Protein AF-A0A1Q6UZK9-F1 (afdb_monomer_lite)

Structure (mmCIF, N/CA/C/O backbone):
data_AF-A0A1Q6UZK9-F1
#
_entry.id   AF-A0A1Q6UZK9-F1
#
loop_
_atom_site.group_PDB
_atom_site.id
_atom_site.type_symbol
_atom_site.label_atom_id
_atom_site.label_alt_id
_atom_site.label_comp_id
_atom_site.label_asym_id
_atom_site.label_entity_id
_atom_site.label_seq_id
_atom_site.pdbx_PDB_ins_code
_atom_site.Cartn_x
_atom_site.Cartn_y
_atom_site.Cartn_z
_atom_site.occupancy
_atom_site.B_iso_or_equiv
_atom_site.auth_seq_id
_atom_site.auth_comp_id
_atom_site.auth_asym_id
_atom_site.auth_atom_id
_atom_site.pdbx_PDB_model_num
ATOM 1 N N . MET A 1 1 ? 47.451 8.643 -52.522 1.00 61.97 1 MET A N 1
ATOM 2 C CA . MET A 1 1 ? 46.790 9.463 -51.482 1.00 61.97 1 MET A CA 1
ATOM 3 C C . MET A 1 1 ? 47.866 10.108 -50.639 1.00 61.97 1 MET A C 1
ATOM 5 O O . MET A 1 1 ? 48.792 9.406 -50.249 1.00 61.97 1 MET A O 1
ATOM 9 N N . ASP A 1 2 ? 47.768 11.412 -50.395 1.00 83.62 2 ASP A N 1
ATOM 10 C CA . ASP A 1 2 ? 48.670 12.102 -49.472 1.00 83.62 2 ASP A CA 1
ATOM 11 C C . ASP A 1 2 ? 48.441 11.590 -48.037 1.00 83.62 2 ASP A C 1
ATOM 13 O O . ASP A 1 2 ? 47.314 11.255 -47.655 1.00 83.62 2 ASP A O 1
ATOM 17 N N . LYS A 1 3 ? 49.512 11.517 -47.240 1.00 83.69 3 LYS A N 1
ATOM 18 C CA . LYS A 1 3 ? 49.466 11.118 -45.828 1.00 83.69 3 LYS A CA 1
ATOM 19 C C . LYS A 1 3 ? 48.469 11.982 -45.056 1.00 83.69 3 LYS A C 1
ATOM 21 O O . LYS A 1 3 ? 47.725 11.453 -44.235 1.00 83.69 3 LYS A O 1
ATOM 26 N N . GLN A 1 4 ? 48.388 13.278 -45.369 1.00 87.75 4 GLN A N 1
ATOM 27 C CA . GLN A 1 4 ? 47.416 14.191 -44.759 1.00 87.75 4 GLN A CA 1
ATOM 28 C C . GLN A 1 4 ? 45.964 13.758 -45.012 1.00 87.75 4 GLN A C 1
ATOM 30 O O . GLN A 1 4 ? 45.156 13.725 -44.083 1.00 87.75 4 GLN A O 1
ATOM 35 N N . SER A 1 5 ? 45.641 13.346 -46.240 1.00 86.81 5 SER A N 1
ATOM 36 C CA . SER A 1 5 ? 44.304 12.851 -46.587 1.00 86.81 5 SER A CA 1
ATOM 37 C C . SER A 1 5 ? 43.958 11.554 -45.846 1.00 86.81 5 SER A C 1
ATOM 39 O O . SER A 1 5 ? 42.818 11.379 -45.424 1.00 86.81 5 SER A O 1
ATOM 41 N N . ILE A 1 6 ? 44.935 10.661 -45.636 1.00 89.12 6 ILE A N 1
ATOM 42 C CA . ILE A 1 6 ? 44.745 9.415 -44.869 1.00 89.12 6 ILE A CA 1
ATOM 43 C C . ILE A 1 6 ? 44.445 9.723 -43.393 1.00 89.12 6 ILE A C 1
ATOM 45 O O . ILE A 1 6 ? 43.508 9.152 -42.831 1.00 89.12 6 ILE A O 1
ATOM 49 N N . TYR A 1 7 ? 45.178 10.658 -42.775 1.00 91.88 7 TYR A N 1
ATOM 50 C CA . TYR A 1 7 ? 44.936 11.048 -41.382 1.00 91.88 7 TYR A CA 1
ATOM 51 C C . TYR A 1 7 ? 43.548 11.663 -41.183 1.00 91.88 7 TYR A C 1
ATOM 53 O O . TYR A 1 7 ? 42.839 11.257 -40.262 1.00 91.88 7 TYR A O 1
ATOM 61 N N . LEU A 1 8 ? 43.120 12.567 -42.068 1.00 90.50 8 LEU A N 1
ATOM 62 C CA . LEU A 1 8 ? 41.794 13.193 -41.987 1.00 90.50 8 LEU A CA 1
ATOM 63 C C . LEU A 1 8 ? 40.655 12.168 -42.094 1.00 90.50 8 LEU A C 1
ATOM 65 O O . LEU A 1 8 ? 39.709 12.220 -41.309 1.00 90.50 8 LEU A O 1
ATOM 69 N N . ILE A 1 9 ? 40.768 11.197 -43.006 1.00 91.06 9 ILE A N 1
ATOM 70 C CA . ILE A 1 9 ? 39.773 10.122 -43.143 1.00 91.06 9 ILE A CA 1
ATOM 71 C C . ILE A 1 9 ? 39.755 9.247 -41.884 1.00 91.06 9 ILE A C 1
ATOM 73 O O . ILE A 1 9 ? 38.684 8.959 -41.351 1.00 91.06 9 ILE A O 1
ATOM 77 N N . SER A 1 10 ? 40.928 8.869 -41.363 1.00 91.12 10 SER A N 1
ATOM 78 C CA . SER A 1 10 ? 41.021 8.048 -40.149 1.00 91.12 10 SER A CA 1
ATOM 79 C C . SER A 1 10 ? 40.425 8.744 -38.917 1.00 91.12 10 SER A C 1
ATOM 81 O O . SER A 1 10 ? 39.667 8.127 -38.169 1.00 91.12 10 SER A O 1
ATOM 83 N N . ALA A 1 11 ? 40.673 10.048 -38.751 1.00 93.38 11 ALA A N 1
ATOM 84 C CA . ALA A 1 11 ? 40.087 10.857 -37.688 1.00 93.38 11 ALA A CA 1
ATOM 85 C C . ALA A 1 11 ? 38.556 10.937 -37.810 1.00 93.38 11 ALA A C 1
ATOM 87 O O . ALA A 1 11 ? 37.853 10.814 -36.806 1.00 93.38 11 ALA A O 1
ATOM 88 N N . GLY A 1 12 ? 38.030 11.066 -39.034 1.00 94.62 12 GLY A N 1
ATOM 89 C CA . GLY A 1 12 ? 36.590 11.042 -39.295 1.00 94.62 12 GLY A CA 1
ATOM 90 C C . GLY A 1 12 ? 35.931 9.721 -38.885 1.00 94.62 12 GLY A C 1
ATOM 91 O O . GLY A 1 12 ? 34.894 9.730 -38.223 1.00 94.62 12 GLY A O 1
ATOM 92 N N . VAL A 1 13 ? 36.554 8.581 -39.202 1.00 95.50 13 VAL A N 1
ATOM 93 C CA . VAL A 1 13 ? 36.045 7.253 -38.807 1.00 95.50 13 VAL A CA 1
ATOM 94 C C . VAL A 1 13 ? 36.024 7.097 -37.284 1.00 95.50 13 VAL A C 1
ATOM 96 O O . VAL A 1 13 ? 35.015 6.667 -36.723 1.00 95.50 13 VAL A O 1
ATOM 99 N N . VAL A 1 14 ? 37.099 7.498 -36.597 1.00 96.06 14 VAL A N 1
ATOM 100 C CA . VAL A 1 14 ? 37.168 7.459 -35.125 1.00 96.06 14 VAL A CA 1
ATOM 101 C C . VAL A 1 14 ? 36.096 8.352 -34.496 1.00 96.06 14 VAL A C 1
ATOM 103 O O . VAL A 1 14 ? 35.443 7.945 -33.534 1.00 96.06 14 VAL A O 1
ATOM 106 N N . PHE A 1 15 ? 35.856 9.536 -35.060 1.00 95.94 15 PHE A N 1
ATOM 107 C CA . PHE A 1 15 ? 34.813 10.441 -34.582 1.00 95.94 15 PHE A CA 1
ATOM 108 C C . PHE A 1 15 ? 33.408 9.837 -34.725 1.00 95.94 15 PHE A C 1
ATOM 110 O O . PHE A 1 15 ? 32.613 9.902 -33.788 1.00 95.94 15 PHE A O 1
ATOM 117 N N . ILE A 1 16 ? 33.105 9.181 -35.850 1.00 95.56 16 ILE A N 1
ATOM 118 C CA . ILE A 1 16 ? 31.815 8.501 -36.052 1.00 95.56 16 ILE A CA 1
ATOM 119 C C . ILE A 1 16 ? 31.619 7.382 -35.019 1.00 95.56 16 ILE A C 1
ATOM 121 O O . ILE A 1 16 ? 30.554 7.291 -34.405 1.00 95.56 16 ILE A O 1
ATOM 125 N N . LEU A 1 17 ? 32.649 6.565 -34.772 1.00 95.44 17 LEU A N 1
ATOM 126 C CA . LEU A 1 17 ? 32.598 5.517 -33.747 1.00 95.44 17 LEU A CA 1
ATOM 127 C C . LEU A 1 17 ? 32.365 6.099 -32.347 1.00 95.44 17 LEU A C 1
ATOM 129 O O . LEU A 1 17 ? 31.568 5.560 -31.577 1.00 95.44 17 LEU A O 1
ATOM 133 N N . PHE A 1 18 ? 33.001 7.229 -32.037 1.00 95.94 18 PHE A N 1
ATOM 134 C CA . PHE A 1 18 ? 32.800 7.937 -30.777 1.00 95.94 18 PHE A CA 1
ATOM 135 C C . PHE A 1 18 ? 31.358 8.448 -30.616 1.00 95.94 18 PHE A C 1
ATOM 137 O O . PHE A 1 18 ? 30.755 8.273 -29.557 1.00 95.94 18 PHE A O 1
ATOM 144 N N . VAL A 1 19 ? 30.760 9.012 -31.670 1.00 95.75 19 VAL A N 1
ATOM 145 C CA . VAL A 1 19 ? 29.356 9.459 -31.650 1.00 95.75 19 VAL A CA 1
ATOM 146 C C . VAL A 1 19 ? 28.401 8.282 -31.427 1.00 95.75 19 VAL A C 1
ATOM 148 O O . VAL A 1 19 ? 27.496 8.375 -30.594 1.00 95.75 19 VAL A O 1
ATOM 151 N N . ILE A 1 20 ? 28.614 7.150 -32.108 1.00 95.12 20 ILE A N 1
ATOM 152 C CA . ILE A 1 20 ? 27.812 5.931 -31.908 1.00 95.12 20 ILE A CA 1
ATOM 153 C C . ILE A 1 20 ? 27.926 5.446 -30.457 1.00 95.12 20 ILE A C 1
ATOM 155 O O . ILE A 1 20 ? 26.912 5.150 -29.818 1.00 95.12 20 ILE A O 1
ATOM 159 N N . PHE A 1 21 ? 29.144 5.421 -29.911 1.00 95.44 21 PHE A N 1
ATOM 160 C CA . PHE A 1 21 ? 29.393 5.057 -28.519 1.00 95.44 21 PHE A CA 1
ATOM 161 C C . PHE A 1 21 ? 28.631 5.963 -27.536 1.00 95.44 21 PHE A C 1
ATOM 163 O O . PHE A 1 21 ? 27.953 5.460 -26.635 1.00 95.44 21 PHE A O 1
ATOM 170 N N . LEU A 1 22 ? 28.646 7.286 -27.742 1.00 94.50 22 LEU A N 1
ATOM 171 C CA . LEU A 1 22 ? 27.877 8.231 -26.922 1.00 94.50 22 LEU A CA 1
ATOM 172 C C . LEU A 1 22 ? 26.365 7.962 -26.978 1.00 94.50 22 LEU A C 1
ATOM 174 O O . LEU A 1 22 ? 25.696 7.980 -25.942 1.00 94.50 22 LEU A O 1
ATOM 178 N N . ILE A 1 23 ? 25.816 7.665 -28.159 1.00 93.25 23 ILE A N 1
ATOM 179 C CA . ILE A 1 23 ? 24.388 7.349 -28.321 1.00 93.25 23 ILE A CA 1
ATOM 180 C C . ILE A 1 23 ? 24.007 6.094 -27.518 1.00 93.25 23 ILE A C 1
ATOM 182 O O . ILE A 1 23 ? 22.959 6.080 -26.861 1.00 93.25 23 ILE A O 1
ATOM 186 N N . ILE A 1 24 ? 24.852 5.058 -27.528 1.00 92.56 24 ILE A N 1
ATOM 187 C CA . ILE A 1 24 ? 24.633 3.820 -26.763 1.00 92.56 24 ILE A CA 1
ATOM 188 C C . ILE A 1 24 ? 24.619 4.111 -25.257 1.00 92.56 24 ILE A C 1
ATOM 190 O O . ILE A 1 24 ? 23.698 3.680 -24.556 1.00 92.56 24 ILE A O 1
ATOM 194 N N . LEU A 1 25 ? 25.580 4.898 -24.758 1.00 92.00 25 LEU A N 1
ATOM 195 C CA . LEU A 1 25 ? 25.629 5.288 -23.344 1.00 92.00 25 LEU A CA 1
ATOM 196 C C . LEU A 1 25 ? 24.371 6.053 -22.908 1.00 92.00 25 LEU A C 1
ATOM 198 O O . LEU A 1 25 ? 23.793 5.755 -21.859 1.00 92.00 25 LEU A O 1
ATOM 202 N N . LEU A 1 26 ? 23.904 7.002 -23.725 1.00 89.62 26 LEU A N 1
ATOM 203 C CA . LEU A 1 26 ? 22.694 7.777 -23.440 1.00 89.62 26 LEU A CA 1
ATOM 204 C C . LEU A 1 26 ? 21.430 6.909 -23.419 1.00 89.62 26 LEU A C 1
ATOM 206 O O . LEU A 1 26 ? 20.546 7.124 -22.585 1.00 89.62 26 LEU A O 1
ATOM 210 N N . LYS A 1 27 ? 21.316 5.923 -24.317 1.00 88.81 27 LYS A N 1
ATOM 211 C CA . LYS A 1 27 ? 20.208 4.953 -24.300 1.00 88.81 27 LYS A CA 1
ATOM 212 C C . LYS A 1 27 ? 20.237 4.104 -23.030 1.00 88.81 27 LYS A C 1
ATOM 214 O O . LYS A 1 27 ? 19.234 4.056 -22.321 1.00 88.81 27 LYS A O 1
ATOM 219 N N . LYS A 1 28 ? 21.397 3.538 -22.682 1.00 90.69 28 LYS A N 1
ATOM 220 C CA . LYS A 1 28 ? 21.565 2.712 -21.476 1.00 90.69 28 LYS A CA 1
ATOM 221 C C . LYS A 1 28 ? 21.206 3.476 -20.200 1.00 90.69 28 LYS A C 1
ATOM 223 O O . LYS A 1 28 ? 20.483 2.959 -19.353 1.00 90.69 28 LYS A O 1
ATOM 228 N N . LYS A 1 29 ? 21.643 4.735 -20.080 1.00 91.19 29 LYS A N 1
ATOM 229 C CA . LYS A 1 29 ? 21.313 5.586 -18.925 1.00 91.19 29 LYS A CA 1
ATOM 230 C C . LYS A 1 29 ? 19.804 5.822 -18.783 1.00 91.19 29 LYS A C 1
ATOM 232 O O . LYS A 1 29 ? 19.300 5.815 -17.664 1.00 91.19 29 LYS A O 1
ATOM 237 N N . ARG A 1 30 ? 19.083 6.014 -19.897 1.00 89.56 30 ARG A N 1
ATOM 238 C CA . ARG A 1 30 ? 17.620 6.192 -19.884 1.00 89.56 30 ARG A CA 1
ATOM 239 C C . ARG A 1 30 ? 16.897 4.947 -19.377 1.00 89.56 30 ARG A C 1
ATOM 241 O O . ARG A 1 30 ? 16.035 5.089 -18.519 1.00 89.56 30 ARG A O 1
ATOM 248 N N . VAL A 1 31 ? 17.284 3.766 -19.857 1.00 91.44 31 VAL A N 1
ATOM 249 C CA . VAL A 1 31 ? 16.712 2.480 -19.420 1.00 91.44 31 VAL A CA 1
ATOM 250 C C . VAL A 1 31 ? 16.911 2.276 -17.918 1.00 91.44 31 VAL A C 1
ATOM 252 O O . VAL A 1 31 ? 15.939 2.073 -17.197 1.00 91.44 31 VAL A O 1
ATOM 255 N N . ILE A 1 32 ? 18.142 2.456 -17.426 1.00 92.62 32 ILE A N 1
ATOM 256 C CA . ILE A 1 32 ? 18.462 2.319 -15.994 1.00 92.62 32 ILE A CA 1
ATOM 257 C C . ILE A 1 32 ? 17.602 3.256 -15.136 1.00 92.62 32 ILE A C 1
ATOM 259 O O . ILE A 1 32 ? 17.171 2.888 -14.048 1.00 92.62 32 ILE A O 1
ATOM 263 N N . ASN A 1 33 ? 17.358 4.484 -15.599 1.00 92.38 33 ASN A N 1
ATOM 264 C CA . ASN A 1 33 ? 16.549 5.434 -14.844 1.00 92.38 33 ASN A CA 1
ATOM 265 C C . ASN A 1 33 ? 15.079 5.004 -14.741 1.00 92.38 33 ASN A C 1
ATOM 267 O O . ASN A 1 33 ? 14.473 5.196 -13.694 1.00 92.38 33 ASN A O 1
ATOM 271 N N . LEU A 1 34 ? 14.516 4.426 -15.804 1.00 92.06 34 LEU A N 1
ATOM 272 C CA . LEU A 1 34 ? 13.136 3.931 -15.797 1.00 92.06 34 LEU A CA 1
ATOM 273 C C . LEU A 1 34 ? 12.997 2.708 -14.900 1.00 92.06 34 LEU A C 1
ATOM 275 O O . LEU A 1 34 ? 12.103 2.677 -14.068 1.00 92.06 34 LEU A O 1
ATOM 279 N N . GLN A 1 35 ? 13.936 1.766 -14.982 1.00 92.62 35 GLN A N 1
ATOM 280 C CA . GLN A 1 35 ? 13.956 0.598 -14.098 1.00 92.62 35 GLN A CA 1
ATOM 281 C C . GLN A 1 35 ? 13.993 1.006 -12.620 1.00 92.62 35 GLN A C 1
ATOM 283 O O . GLN A 1 35 ? 13.272 0.446 -11.802 1.00 92.62 35 GLN A O 1
ATOM 288 N N . LYS A 1 36 ? 14.770 2.040 -12.272 1.00 94.81 36 LYS A N 1
ATOM 289 C CA . LYS A 1 36 ? 14.776 2.588 -10.906 1.00 94.81 36 LYS A CA 1
ATOM 290 C C . LYS A 1 36 ? 13.427 3.174 -10.488 1.00 94.81 36 LYS A C 1
ATOM 292 O O . LYS A 1 36 ? 13.045 3.021 -9.333 1.00 94.81 36 LYS A O 1
ATOM 297 N N . GLN A 1 37 ? 12.722 3.851 -11.395 1.00 94.06 37 GLN A N 1
ATOM 298 C CA . GLN A 1 37 ? 11.380 4.373 -11.115 1.00 94.06 37 GLN A CA 1
ATOM 299 C C . GLN A 1 37 ? 10.39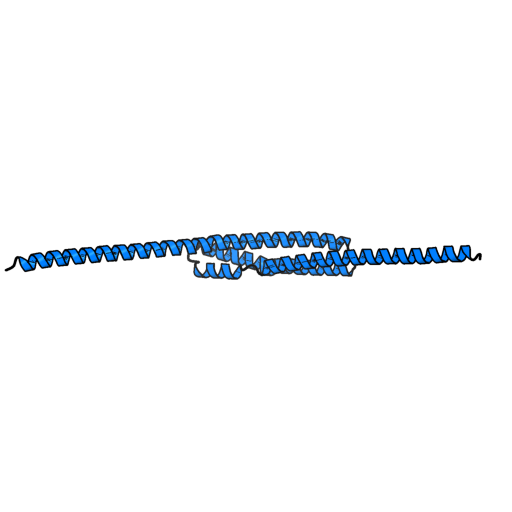3 3.230 -10.867 1.00 94.06 37 GLN A C 1
ATOM 301 O O . GLN A 1 37 ? 9.690 3.248 -9.864 1.00 94.06 37 GLN A O 1
ATOM 306 N N . VAL A 1 38 ? 10.408 2.200 -11.716 1.00 94.44 38 VAL A N 1
ATOM 307 C CA . VAL A 1 38 ? 9.567 1.001 -11.568 1.00 94.44 38 VAL A CA 1
ATOM 308 C C . VAL A 1 38 ? 9.822 0.300 -10.231 1.00 94.44 38 VAL A C 1
ATOM 310 O O . VAL A 1 38 ? 8.878 0.023 -9.496 1.00 94.44 38 VAL A O 1
ATOM 313 N N . GLN A 1 39 ? 11.090 0.106 -9.856 1.00 94.38 39 GLN A N 1
ATOM 314 C CA . GLN A 1 39 ? 11.466 -0.495 -8.570 1.00 94.38 39 GLN A CA 1
ATOM 315 C C . GLN A 1 39 ? 10.969 0.315 -7.367 1.00 94.38 39 GLN A C 1
ATOM 317 O O . GLN A 1 39 ? 10.521 -0.252 -6.370 1.00 94.38 39 GLN A O 1
ATOM 322 N N . GLU A 1 40 ? 11.034 1.645 -7.440 1.00 95.00 40 GLU A N 1
ATOM 323 C CA . GLU A 1 40 ? 10.508 2.500 -6.375 1.00 95.00 40 GLU A CA 1
ATOM 324 C C . GLU A 1 40 ? 8.981 2.387 -6.268 1.00 95.00 40 GLU A C 1
ATOM 326 O O . GLU A 1 40 ? 8.448 2.313 -5.161 1.00 95.00 40 GLU A O 1
ATOM 331 N N . LEU A 1 41 ? 8.271 2.301 -7.394 1.00 94.75 41 LEU A N 1
ATOM 332 C CA . LEU A 1 41 ? 6.821 2.097 -7.415 1.00 94.75 41 LEU A CA 1
ATOM 333 C C . LEU A 1 41 ? 6.423 0.733 -6.852 1.00 94.75 41 LEU A C 1
ATOM 335 O O . LEU A 1 41 ? 5.508 0.640 -6.032 1.00 94.75 41 LEU A O 1
ATOM 339 N N . GLU A 1 42 ? 7.155 -0.318 -7.203 1.00 92.94 42 GLU A N 1
ATOM 340 C CA . GLU A 1 42 ? 6.956 -1.645 -6.630 1.00 92.94 42 GLU A CA 1
ATOM 341 C C . GLU A 1 42 ? 7.183 -1.642 -5.110 1.00 92.94 42 GLU A C 1
ATOM 343 O O . GLU A 1 42 ? 6.361 -2.159 -4.345 1.00 92.94 42 GLU A O 1
ATOM 348 N N . ARG A 1 43 ? 8.245 -0.975 -4.642 1.00 93.56 43 ARG A N 1
ATOM 349 C CA . ARG A 1 43 ? 8.513 -0.792 -3.209 1.00 93.56 43 ARG A CA 1
ATOM 350 C C . ARG A 1 43 ? 7.363 -0.065 -2.515 1.00 93.56 43 ARG A C 1
ATOM 352 O O . ARG A 1 43 ? 6.918 -0.497 -1.450 1.00 93.56 43 ARG A O 1
ATOM 359 N N . GLN A 1 44 ? 6.858 1.017 -3.105 1.00 92.94 44 GLN A N 1
ATOM 360 C CA . GLN A 1 44 ? 5.718 1.759 -2.566 1.00 92.94 44 GLN A CA 1
ATOM 361 C C . GLN A 1 44 ? 4.457 0.902 -2.488 1.00 92.94 44 GLN A C 1
ATOM 363 O O . GLN A 1 44 ? 3.754 0.965 -1.478 1.00 92.94 44 GLN A O 1
ATOM 368 N N . ARG A 1 45 ? 4.189 0.072 -3.502 1.00 89.94 45 ARG A N 1
ATOM 369 C CA . ARG A 1 45 ? 3.094 -0.901 -3.463 1.00 89.94 45 ARG A CA 1
ATOM 370 C C . ARG A 1 45 ? 3.265 -1.873 -2.299 1.00 89.94 45 ARG A C 1
ATOM 372 O O . ARG A 1 45 ? 2.313 -2.088 -1.553 1.00 89.94 45 ARG A O 1
ATOM 379 N N . ASN A 1 46 ? 4.457 -2.435 -2.117 1.00 90.31 46 ASN A N 1
ATOM 380 C CA . ASN A 1 46 ? 4.723 -3.416 -1.059 1.00 90.31 46 ASN A CA 1
ATOM 381 C C . ASN A 1 46 ? 4.520 -2.829 0.345 1.00 90.31 46 ASN A C 1
ATOM 383 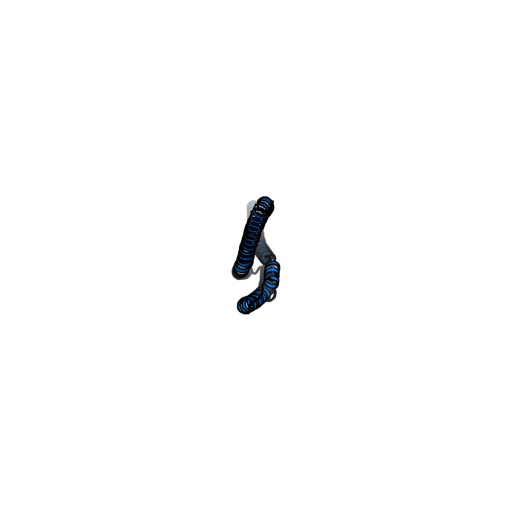O O . ASN A 1 46 ? 3.992 -3.506 1.227 1.00 90.31 46 ASN A O 1
ATOM 387 N N . LEU A 1 47 ? 4.848 -1.550 0.540 1.00 91.44 47 LEU A N 1
ATOM 388 C CA . LEU A 1 47 ? 4.536 -0.848 1.786 1.00 91.44 47 LEU A CA 1
ATOM 389 C C . LEU A 1 47 ? 3.026 -0.757 2.035 1.00 91.44 47 LEU A C 1
ATOM 391 O O . LEU A 1 47 ? 2.587 -1.017 3.150 1.00 91.44 47 LEU A O 1
ATOM 395 N N . ILE A 1 48 ? 2.224 -0.459 1.010 1.00 90.62 48 ILE A N 1
ATOM 396 C CA . ILE A 1 48 ? 0.759 -0.387 1.142 1.00 90.62 48 ILE A CA 1
ATOM 397 C C . ILE A 1 48 ? 0.169 -1.762 1.496 1.00 90.62 48 ILE A C 1
ATOM 399 O O . ILE A 1 48 ? -0.728 -1.854 2.330 1.00 90.62 48 ILE A O 1
ATOM 403 N N . VAL A 1 49 ? 0.702 -2.848 0.920 1.00 84.69 49 VAL A N 1
ATOM 404 C CA . VAL A 1 49 ? 0.297 -4.231 1.257 1.00 84.69 49 VAL A CA 1
ATOM 405 C C . VAL A 1 49 ? 0.550 -4.543 2.734 1.00 84.69 49 VAL A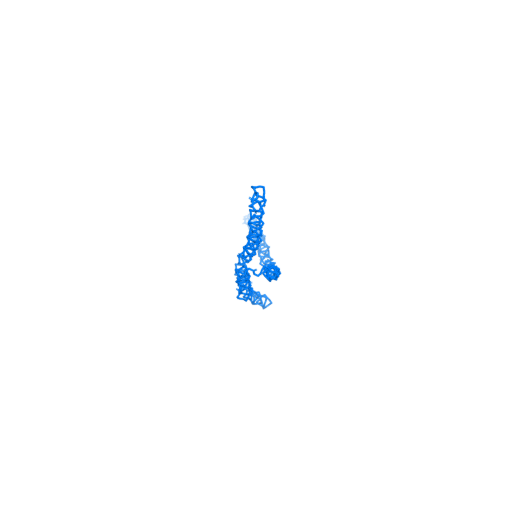 C 1
ATOM 407 O O . VAL A 1 49 ? -0.228 -5.266 3.356 1.00 84.69 49 VAL A O 1
ATOM 410 N N . SER A 1 50 ? 1.636 -4.009 3.298 1.00 86.94 50 SER A N 1
ATOM 411 C CA . SER A 1 50 ? 2.027 -4.260 4.688 1.00 86.94 50 SER A CA 1
ATOM 412 C C . SER A 1 50 ? 1.179 -3.515 5.727 1.00 86.94 50 SER A C 1
ATOM 414 O O . SER A 1 50 ? 1.314 -3.775 6.923 1.00 86.94 50 SER A O 1
ATOM 416 N N . THR A 1 51 ? 0.293 -2.609 5.299 1.00 90.88 51 THR A N 1
ATOM 417 C CA . THR A 1 51 ? -0.579 -1.851 6.200 1.00 90.88 51 THR A CA 1
ATOM 418 C C . THR A 1 51 ? -1.485 -2.796 7.012 1.00 90.88 51 THR A C 1
ATOM 420 O O . THR A 1 51 ? -2.164 -3.651 6.435 1.00 90.88 51 THR A O 1
ATOM 423 N N . PRO A 1 52 ? -1.559 -2.657 8.353 1.00 92.12 52 PRO A N 1
ATOM 424 C CA . PRO A 1 52 ? -2.137 -3.666 9.247 1.00 92.12 52 PRO A CA 1
ATOM 425 C C . PRO A 1 52 ? -3.679 -3.651 9.317 1.00 92.12 52 PRO A C 1
ATOM 427 O O . PRO A 1 52 ? -4.256 -3.800 10.393 1.00 92.12 52 PRO A O 1
ATOM 430 N N . ILE A 1 53 ? -4.374 -3.512 8.183 1.00 94.19 53 ILE A N 1
ATOM 431 C CA . ILE A 1 53 ? -5.848 -3.479 8.131 1.00 94.19 53 ILE A CA 1
ATOM 432 C C . ILE A 1 53 ? -6.454 -4.766 8.701 1.00 94.19 53 ILE A C 1
ATOM 434 O O . ILE A 1 53 ? -7.397 -4.701 9.482 1.00 94.19 53 ILE A O 1
ATOM 438 N N . ALA A 1 54 ? -5.893 -5.934 8.372 1.00 92.50 54 ALA A N 1
ATOM 439 C CA . ALA A 1 54 ? -6.388 -7.216 8.880 1.00 92.50 54 ALA A CA 1
ATOM 440 C C . ALA A 1 54 ? -6.340 -7.299 10.417 1.00 92.50 54 ALA A C 1
ATOM 442 O O . ALA A 1 54 ? -7.271 -7.803 11.041 1.00 92.50 54 ALA A O 1
ATOM 443 N N . ALA A 1 55 ? -5.279 -6.765 11.029 1.00 93.44 55 ALA A N 1
ATOM 444 C CA . ALA A 1 55 ? -5.141 -6.743 12.480 1.00 93.44 55 ALA A CA 1
ATOM 445 C C . ALA A 1 55 ? -6.148 -5.785 13.134 1.00 93.44 55 ALA A C 1
ATOM 447 O O . ALA A 1 55 ? -6.703 -6.103 14.182 1.00 93.44 55 ALA A O 1
ATOM 448 N N . GLU A 1 56 ? -6.418 -4.628 12.521 1.00 94.00 56 GLU A N 1
ATOM 449 C CA . GLU A 1 56 ? -7.440 -3.700 13.018 1.00 94.00 56 GLU A CA 1
ATOM 450 C C . GLU 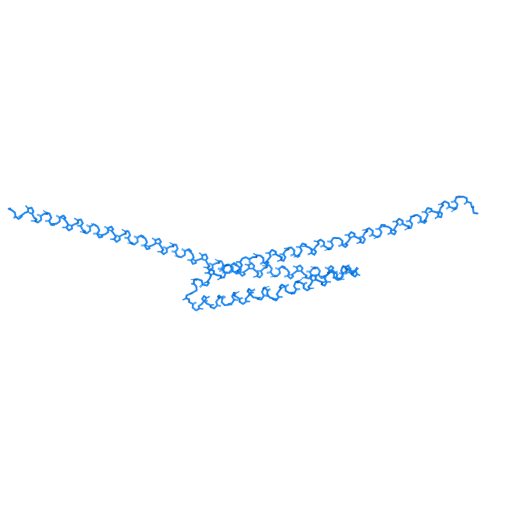A 1 56 ? -8.866 -4.250 12.830 1.00 94.00 56 GLU A C 1
ATOM 452 O O . GLU A 1 56 ? -9.689 -4.134 13.736 1.00 94.00 56 GLU A O 1
ATOM 4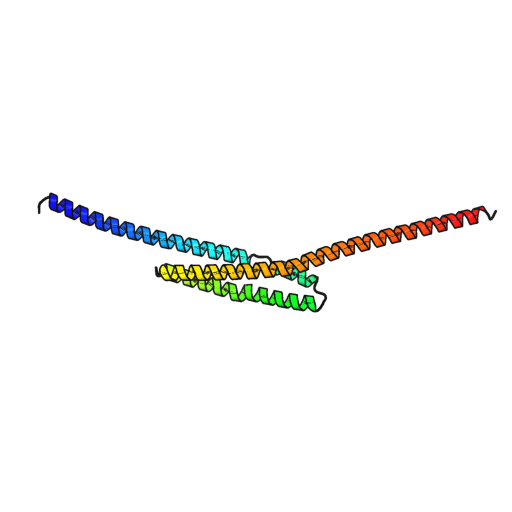57 N N . LEU A 1 57 ? -9.151 -4.937 11.717 1.00 95.94 57 LEU A N 1
ATOM 458 C CA . LEU A 1 57 ? -10.425 -5.637 11.503 1.00 95.94 57 LEU A CA 1
ATOM 459 C C . LEU A 1 57 ? -10.670 -6.729 12.554 1.00 95.94 57 LEU A C 1
ATOM 461 O O . LEU A 1 57 ? -11.789 -6.849 13.048 1.00 95.94 57 LEU A O 1
ATOM 465 N N . ALA A 1 58 ? -9.637 -7.478 12.949 1.00 94.69 58 ALA A N 1
ATOM 466 C CA . ALA A 1 58 ? -9.749 -8.477 14.014 1.00 94.69 58 ALA A CA 1
ATOM 467 C C . ALA A 1 58 ? -10.126 -7.848 15.371 1.00 94.69 58 ALA A C 1
ATOM 469 O O . ALA A 1 58 ? -10.830 -8.458 16.172 1.00 94.69 58 ALA A O 1
ATOM 470 N N . LYS A 1 59 ? -9.720 -6.597 15.638 1.00 94.06 59 LYS A N 1
ATOM 471 C CA . LYS A 1 59 ? -10.184 -5.873 16.834 1.00 94.06 59 LYS A CA 1
ATOM 472 C C . LYS A 1 59 ? -11.668 -5.520 16.740 1.00 94.06 59 LYS A C 1
ATOM 474 O O . LYS A 1 59 ? -12.342 -5.559 17.766 1.00 94.06 59 LYS A O 1
ATOM 479 N N . ILE A 1 60 ? -12.176 -5.181 15.548 1.00 95.12 60 ILE A N 1
ATOM 480 C CA . ILE A 1 60 ? -13.606 -4.896 15.338 1.00 95.12 60 ILE A CA 1
ATOM 481 C C . ILE A 1 60 ? -14.462 -6.134 15.624 1.00 95.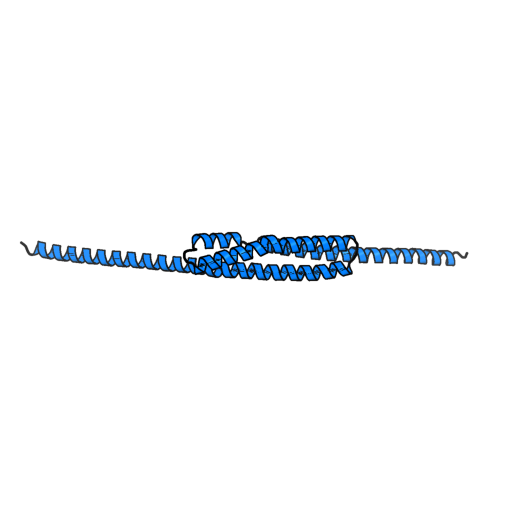12 60 ILE A C 1
ATOM 483 O O . ILE A 1 60 ? -15.469 -6.027 16.321 1.00 95.12 60 ILE A O 1
ATOM 487 N N . GLU A 1 61 ? -14.023 -7.305 15.165 1.00 93.19 61 GLU A N 1
ATOM 488 C CA . GLU A 1 61 ? -14.711 -8.588 15.371 1.00 93.19 61 GLU A CA 1
ATOM 489 C C . GLU A 1 61 ? -14.996 -8.880 16.856 1.00 93.19 61 GLU A C 1
ATOM 491 O O . GLU A 1 61 ? -16.061 -9.369 17.214 1.00 93.19 61 GLU A O 1
ATOM 496 N N . VAL A 1 62 ? -14.085 -8.502 17.757 1.00 91.06 62 VAL A N 1
ATOM 497 C CA . VAL A 1 62 ? -14.254 -8.710 19.209 1.00 91.06 62 VAL A CA 1
ATOM 498 C C . VAL A 1 62 ? -15.256 -7.726 19.838 1.00 91.06 62 VAL A C 1
ATOM 500 O O . VAL A 1 62 ? -15.787 -7.968 20.927 1.00 91.06 62 VAL A O 1
ATOM 503 N N . ILE A 1 63 ? -15.504 -6.577 19.202 1.00 89.81 63 ILE A N 1
ATOM 504 C CA . ILE A 1 63 ? -16.318 -5.487 19.769 1.00 89.81 63 ILE A CA 1
ATOM 505 C C . ILE A 1 63 ? -17.679 -5.330 19.108 1.00 89.81 63 ILE A C 1
ATOM 507 O O . ILE A 1 63 ? -18.520 -4.609 19.651 1.00 89.81 63 ILE A O 1
ATOM 511 N N . VAL A 1 64 ? -17.890 -5.963 17.956 1.00 89.38 64 VAL A N 1
ATOM 512 C CA . VAL A 1 64 ? -19.138 -5.884 17.208 1.00 89.38 64 VAL A CA 1
ATOM 513 C C . VAL A 1 64 ? -20.279 -6.481 18.031 1.00 89.38 64 VAL A C 1
ATOM 515 O O . VAL A 1 64 ? -20.214 -7.604 18.525 1.00 89.38 64 VAL A O 1
ATOM 518 N N . LYS A 1 65 ? -21.293 -5.654 18.303 1.00 87.31 65 LYS A N 1
ATOM 519 C CA . LYS A 1 65 ? -22.407 -5.985 19.215 1.00 87.31 65 LYS A CA 1
ATOM 520 C C . LYS A 1 65 ? -23.744 -5.386 18.786 1.00 87.31 65 LYS A C 1
ATOM 522 O O . LYS A 1 65 ? -24.728 -5.508 19.507 1.00 87.31 65 LYS A O 1
ATOM 527 N N . ASN A 1 66 ? -23.771 -4.663 17.670 1.00 90.81 66 ASN A N 1
ATOM 528 C CA . ASN A 1 66 ? -24.969 -4.010 17.162 1.00 90.81 66 ASN A CA 1
ATOM 529 C C . ASN A 1 66 ? -24.973 -4.027 15.634 1.00 90.81 66 ASN A C 1
ATOM 531 O O . ASN A 1 66 ? -23.914 -3.989 15.010 1.00 90.81 66 ASN A O 1
ATOM 535 N N . GLU A 1 67 ? -26.172 -4.016 15.061 1.00 91.88 67 GLU A N 1
ATOM 536 C CA . GLU A 1 67 ? -26.415 -4.120 13.619 1.00 91.88 67 GLU A CA 1
ATOM 537 C C . GLU A 1 67 ? -25.699 -3.030 12.806 1.00 91.88 67 GLU A C 1
ATOM 539 O O . GLU A 1 67 ? -25.132 -3.299 11.750 1.00 91.88 67 GLU A O 1
ATOM 544 N N . LYS A 1 68 ? -25.638 -1.798 13.329 1.00 91.12 68 LYS A N 1
ATOM 545 C CA . LYS A 1 68 ? -24.959 -0.685 12.652 1.00 91.12 68 LYS A CA 1
ATOM 546 C C . LYS A 1 68 ? -23.454 -0.929 12.512 1.00 91.12 68 LYS A C 1
ATOM 548 O O . LYS A 1 68 ? -22.879 -0.609 11.474 1.00 91.12 68 LYS A O 1
ATOM 553 N N . LEU A 1 69 ? -22.805 -1.448 13.554 1.00 92.69 69 LEU A N 1
ATOM 554 C CA . LEU A 1 69 ? -21.377 -1.761 13.517 1.00 92.69 69 LEU A CA 1
ATOM 555 C C . LEU A 1 69 ? -21.100 -3.031 12.704 1.00 92.69 69 LEU A C 1
ATOM 557 O O . LEU A 1 69 ? -20.098 -3.068 12.001 1.00 92.69 69 LEU A O 1
ATOM 561 N N . GLU A 1 70 ? -22.003 -4.011 12.739 1.00 94.31 70 GLU A N 1
ATOM 562 C CA . GLU A 1 70 ? -21.935 -5.213 11.898 1.00 94.31 70 GLU A CA 1
ATOM 563 C C . GLU A 1 70 ? -21.936 -4.846 10.409 1.00 94.31 70 GLU A C 1
ATOM 565 O O . GLU A 1 70 ? -21.042 -5.236 9.664 1.00 94.31 70 GLU A O 1
ATOM 570 N N . SER A 1 71 ? -22.869 -3.986 9.987 1.00 95.31 71 SER A N 1
ATOM 571 C CA . SER A 1 71 ? -22.939 -3.522 8.598 1.00 95.31 71 SER A CA 1
ATOM 572 C C . SER A 1 71 ? -21.655 -2.815 8.154 1.00 95.31 71 SER A C 1
ATOM 574 O O . SER A 1 71 ? -21.184 -3.057 7.043 1.00 95.31 71 SER A O 1
ATOM 576 N N . LYS A 1 72 ? -21.069 -1.964 9.009 1.00 95.88 72 LYS A N 1
ATOM 577 C CA . LYS A 1 72 ? -19.784 -1.308 8.716 1.00 95.88 72 LYS A CA 1
ATOM 578 C C . LYS A 1 72 ? -18.633 -2.305 8.649 1.00 95.88 72 LYS A C 1
ATOM 580 O O . LYS A 1 72 ? -17.763 -2.185 7.794 1.00 95.88 72 LYS A O 1
ATOM 585 N N . TYR A 1 73 ? -18.622 -3.289 9.542 1.00 96.50 73 TYR A N 1
ATOM 586 C CA . TYR A 1 73 ? -17.598 -4.323 9.567 1.00 96.50 73 TYR A CA 1
ATOM 587 C C . TYR A 1 73 ? -17.599 -5.154 8.278 1.00 96.50 73 TYR A C 1
ATOM 589 O O . TYR A 1 73 ? -16.539 -5.362 7.684 1.00 96.50 73 TYR A O 1
ATOM 597 N N . GLU A 1 74 ? -18.774 -5.560 7.790 1.00 96.56 74 GLU A N 1
ATOM 598 C CA . GLU A 1 74 ? -18.903 -6.247 6.500 1.00 96.56 74 GLU A CA 1
ATOM 599 C C . GLU A 1 74 ? -18.479 -5.366 5.318 1.00 96.56 74 GLU A C 1
ATOM 601 O O . GLU A 1 74 ? -17.753 -5.826 4.432 1.00 96.56 74 GLU A O 1
ATOM 606 N N . GLU A 1 75 ? -18.853 -4.083 5.324 1.00 97.19 75 GLU A N 1
ATOM 607 C CA . GLU A 1 75 ? -18.417 -3.119 4.308 1.00 97.19 75 GLU A CA 1
ATOM 608 C C . GLU A 1 75 ? -16.885 -3.004 4.264 1.00 97.19 75 GLU A C 1
ATOM 610 O O . GLU A 1 75 ? -16.270 -3.119 3.198 1.00 97.19 75 GLU A O 1
ATOM 615 N N . TRP A 1 76 ? -16.243 -2.832 5.421 1.00 97.75 76 TRP A N 1
ATOM 616 C CA . TRP A 1 76 ? -14.791 -2.726 5.522 1.00 97.75 76 TRP A CA 1
ATOM 617 C C . TRP A 1 76 ? -14.078 -4.010 5.100 1.00 97.75 76 TRP A C 1
ATOM 619 O O . TRP A 1 76 ? -13.066 -3.935 4.399 1.00 97.75 76 TRP A O 1
ATOM 629 N N . LYS A 1 77 ? -14.613 -5.189 5.449 1.00 96.25 77 LYS A N 1
ATOM 630 C CA . LYS A 1 77 ? -14.108 -6.474 4.939 1.00 96.25 77 LYS A CA 1
ATOM 631 C C . LYS A 1 77 ? -14.205 -6.548 3.417 1.00 96.25 77 LYS A C 1
ATOM 633 O O . LYS A 1 77 ? -13.252 -6.982 2.769 1.00 96.25 77 LYS A O 1
ATOM 638 N N . GLY A 1 78 ? -15.316 -6.089 2.841 1.00 95.81 78 GLY A N 1
ATOM 639 C CA . GLY A 1 78 ? -15.497 -5.989 1.394 1.00 95.81 78 GLY A CA 1
ATOM 640 C C . GLY A 1 78 ? -14.457 -5.076 0.740 1.00 95.81 78 GLY A C 1
ATOM 641 O O . GLY A 1 78 ? -13.769 -5.491 -0.194 1.00 95.81 78 GLY A O 1
ATOM 642 N N . ARG A 1 79 ? -14.272 -3.861 1.269 1.00 95.12 79 ARG A N 1
ATOM 643 C CA . ARG A 1 79 ? -13.266 -2.900 0.780 1.00 95.12 79 ARG A CA 1
ATOM 644 C C . ARG A 1 79 ? -11.846 -3.453 0.891 1.00 95.12 79 ARG A C 1
ATOM 646 O O . ARG A 1 79 ? -11.080 -3.355 -0.067 1.00 95.12 79 ARG A O 1
ATOM 653 N N . TYR A 1 80 ? -11.509 -4.087 2.015 1.00 94.69 80 TYR A N 1
ATOM 654 C CA . TYR A 1 80 ? -10.210 -4.729 2.209 1.00 94.69 80 TYR A CA 1
ATOM 655 C C . TYR A 1 80 ? -9.974 -5.861 1.202 1.00 94.69 80 TYR A C 1
ATOM 657 O O . TYR A 1 80 ? -8.888 -5.954 0.628 1.00 94.69 80 TYR A O 1
ATOM 665 N N . ARG A 1 81 ? -10.998 -6.678 0.919 1.00 92.25 81 ARG A N 1
ATOM 666 C CA . ARG A 1 81 ? -10.926 -7.727 -0.105 1.00 92.25 81 ARG A CA 1
ATOM 667 C C . ARG A 1 81 ? -10.652 -7.144 -1.490 1.00 92.25 81 ARG A C 1
ATOM 669 O O . ARG A 1 81 ? -9.743 -7.608 -2.163 1.00 92.25 81 ARG A O 1
ATOM 676 N N . VAL A 1 82 ? -11.359 -6.086 -1.893 1.00 91.25 82 VAL A N 1
ATOM 677 C CA . VAL A 1 82 ? -11.138 -5.420 -3.192 1.00 91.25 82 VAL A CA 1
ATOM 678 C C . VAL A 1 82 ? -9.718 -4.858 -3.311 1.00 91.25 82 VAL A C 1
ATOM 680 O O . VAL A 1 82 ? -9.082 -5.009 -4.357 1.00 91.25 82 VAL A O 1
ATOM 683 N N . ILE A 1 83 ? -9.203 -4.237 -2.245 1.00 89.75 83 ILE A N 1
ATOM 684 C CA . ILE A 1 83 ? -7.814 -3.760 -2.175 1.00 89.75 83 ILE A CA 1
ATOM 685 C C . ILE A 1 83 ? -6.843 -4.932 -2.372 1.00 89.75 83 ILE A C 1
ATOM 687 O O . ILE A 1 83 ? -5.917 -4.827 -3.176 1.00 89.75 83 ILE A O 1
ATOM 691 N N . LYS A 1 84 ? -7.084 -6.055 -1.681 1.00 85.25 84 LYS A N 1
ATOM 692 C CA . LYS A 1 84 ? -6.178 -7.206 -1.651 1.00 85.25 84 LYS A CA 1
ATOM 693 C C . LYS A 1 84 ? -6.208 -8.082 -2.905 1.00 85.25 84 LYS A C 1
ATOM 695 O O . LYS A 1 84 ? -5.174 -8.574 -3.334 1.00 85.25 84 LYS A O 1
ATOM 700 N N . GLU A 1 85 ? -7.376 -8.316 -3.473 1.00 82.38 85 GLU A N 1
ATOM 701 C CA . GLU A 1 85 ? -7.541 -9.305 -4.541 1.00 82.38 85 GLU A CA 1
ATOM 702 C C . GLU A 1 85 ? -7.543 -8.641 -5.919 1.00 82.38 85 GLU A C 1
ATOM 704 O O . GLU A 1 85 ? -6.872 -9.118 -6.828 1.00 82.38 85 GLU A O 1
ATOM 709 N N . ASN A 1 86 ? -8.206 -7.490 -6.070 1.00 83.75 86 ASN A N 1
ATOM 710 C CA . ASN A 1 86 ? -8.358 -6.866 -7.385 1.00 83.75 86 ASN A CA 1
ATOM 711 C C . ASN A 1 86 ? -7.249 -5.847 -7.670 1.00 83.75 86 ASN A C 1
ATOM 713 O O . ASN A 1 86 ? -6.578 -5.914 -8.698 1.00 83.75 86 ASN A O 1
ATOM 717 N N . ARG A 1 87 ? -7.035 -4.878 -6.769 1.00 80.75 87 ARG A N 1
ATOM 718 C CA . ARG A 1 87 ? -6.131 -3.743 -7.053 1.00 80.75 87 ARG A CA 1
ATOM 719 C C . ARG A 1 87 ? -4.658 -4.155 -7.102 1.00 80.75 87 ARG A C 1
ATOM 721 O O . ARG A 1 87 ? -3.907 -3.592 -7.895 1.00 80.75 87 ARG A O 1
ATOM 728 N N . PHE A 1 88 ? -4.247 -5.148 -6.310 1.00 80.88 88 PHE A N 1
ATOM 729 C CA . PHE A 1 88 ? -2.878 -5.672 -6.377 1.00 80.88 88 PHE A CA 1
ATOM 730 C C . PHE A 1 88 ? -2.587 -6.436 -7.669 1.00 80.88 88 PHE A C 1
ATOM 732 O O . PHE A 1 88 ? -1.467 -6.327 -8.175 1.00 80.88 88 PHE A O 1
ATOM 739 N N . GLN A 1 89 ? -3.571 -7.151 -8.225 1.00 86.69 89 GLN A N 1
ATOM 740 C CA . GLN A 1 89 ? -3.396 -7.827 -9.510 1.00 86.69 89 GLN A CA 1
ATOM 741 C C . GLN A 1 89 ? -3.186 -6.802 -10.627 1.00 86.69 89 GLN A C 1
ATOM 743 O O . GLN A 1 89 ? -2.187 -6.872 -11.330 1.00 86.69 89 GLN A O 1
ATOM 748 N N . VAL A 1 90 ? -4.035 -5.769 -10.689 1.00 89.94 90 VAL A N 1
ATOM 749 C CA . VAL A 1 90 ? -3.928 -4.695 -11.693 1.00 89.94 90 VAL A CA 1
ATOM 750 C C . VAL A 1 90 ? -2.555 -4.013 -11.661 1.00 89.94 90 VAL A C 1
ATOM 752 O O . VAL A 1 90 ? -1.958 -3.776 -12.706 1.00 89.94 90 VAL A O 1
ATOM 755 N N . ILE A 1 91 ? -2.017 -3.722 -10.472 1.00 90.94 91 ILE A N 1
ATOM 756 C CA . ILE A 1 91 ? -0.673 -3.133 -10.341 1.00 90.94 91 ILE A CA 1
ATOM 757 C C . ILE A 1 91 ? 0.423 -4.104 -10.787 1.00 90.94 91 ILE A C 1
ATOM 759 O O . ILE A 1 91 ? 1.370 -3.682 -11.445 1.00 90.94 91 ILE A O 1
ATOM 763 N N . THR A 1 92 ? 0.300 -5.387 -10.447 1.00 91.00 92 THR A N 1
ATOM 764 C CA . THR A 1 92 ? 1.246 -6.417 -10.901 1.00 91.00 92 THR A CA 1
ATOM 765 C C . THR A 1 92 ? 1.256 -6.520 -12.426 1.00 91.00 92 THR A C 1
ATOM 767 O O . THR A 1 92 ? 2.329 -6.526 -13.022 1.00 91.00 92 THR A O 1
ATOM 770 N N . ASP A 1 93 ? 0.085 -6.512 -13.061 1.00 94.38 93 ASP A N 1
ATOM 771 C CA . ASP A 1 93 ? -0.035 -6.586 -14.519 1.00 94.38 93 ASP A CA 1
ATOM 772 C C . ASP A 1 93 ? 0.580 -5.349 -15.200 1.00 94.38 93 ASP A C 1
ATOM 774 O O . ASP A 1 93 ? 1.324 -5.485 -16.170 1.00 94.38 93 ASP A O 1
ATOM 778 N N . MET A 1 94 ? 0.353 -4.146 -14.653 1.00 95.81 94 MET A N 1
ATOM 779 C CA . MET A 1 94 ? 0.972 -2.912 -15.160 1.00 95.81 94 MET A CA 1
ATOM 780 C C . MET A 1 94 ? 2.500 -2.914 -15.021 1.00 95.81 94 MET A C 1
ATOM 782 O O . MET A 1 94 ? 3.189 -2.426 -15.913 1.00 95.81 94 MET A O 1
ATOM 786 N N . LEU A 1 95 ? 3.043 -3.451 -13.921 1.00 94.88 95 LEU A N 1
ATOM 787 C CA . LEU A 1 95 ? 4.494 -3.594 -13.741 1.00 94.88 95 LEU A CA 1
ATOM 788 C C . LEU A 1 95 ? 5.094 -4.500 -14.828 1.00 94.88 95 LEU A C 1
ATOM 790 O O . LEU A 1 95 ? 6.064 -4.108 -15.473 1.00 94.88 95 LEU A O 1
ATOM 794 N N . LEU A 1 96 ? 4.466 -5.652 -15.090 1.00 95.19 96 LEU A N 1
ATOM 795 C CA . LEU A 1 96 ? 4.895 -6.582 -16.141 1.00 95.19 96 LEU A CA 1
ATOM 796 C C . LEU A 1 96 ? 4.811 -5.958 -17.543 1.00 95.19 96 LEU A C 1
ATOM 798 O O . LEU A 1 96 ? 5.705 -6.160 -18.365 1.00 95.19 96 LEU A O 1
ATOM 802 N N . GLU A 1 97 ? 3.760 -5.182 -17.822 1.00 96.81 97 GLU A N 1
ATOM 803 C CA . GLU A 1 97 ? 3.625 -4.449 -19.086 1.00 96.81 97 GLU A CA 1
ATOM 804 C C . GLU A 1 97 ? 4.764 -3.432 -19.263 1.00 96.81 97 GLU A C 1
ATOM 806 O O . GLU A 1 97 ? 5.369 -3.354 -20.334 1.00 96.81 97 GLU A O 1
ATOM 811 N N . ILE A 1 98 ? 5.097 -2.676 -18.211 1.00 96.94 98 ILE A N 1
ATOM 812 C CA . ILE A 1 98 ? 6.194 -1.703 -18.242 1.00 96.94 98 ILE A CA 1
ATOM 813 C C . ILE A 1 98 ? 7.536 -2.396 -18.489 1.00 96.94 98 ILE A C 1
ATOM 815 O O . ILE A 1 98 ? 8.309 -1.910 -19.317 1.00 96.94 98 ILE A O 1
ATOM 819 N N . ASP A 1 99 ? 7.806 -3.516 -17.818 1.00 93.88 99 ASP A N 1
ATOM 820 C CA . ASP A 1 99 ? 9.036 -4.285 -18.026 1.00 93.88 99 ASP A CA 1
ATOM 821 C C . ASP A 1 99 ? 9.148 -4.760 -19.481 1.00 93.88 99 ASP A C 1
ATOM 823 O O . ASP A 1 99 ? 10.173 -4.533 -20.127 1.00 93.88 99 ASP A O 1
ATOM 827 N N . GLY A 1 100 ? 8.058 -5.285 -20.055 1.00 95.50 100 GLY A N 1
ATOM 828 C CA . GLY A 1 100 ? 8.008 -5.667 -21.469 1.00 95.50 100 GLY A CA 1
ATOM 829 C C . GLY A 1 100 ? 8.273 -4.498 -22.430 1.00 95.50 100 GLY A C 1
ATOM 830 O O . GLY A 1 100 ? 8.996 -4.652 -23.417 1.00 95.50 100 GLY A O 1
ATOM 831 N N . LEU A 1 101 ? 7.744 -3.305 -22.137 1.00 96.25 101 LEU A N 1
ATOM 832 C CA . LEU A 1 101 ? 8.000 -2.093 -22.928 1.00 96.25 101 LEU A CA 1
ATOM 833 C C . LEU A 1 101 ? 9.458 -1.622 -22.812 1.00 96.25 101 LEU A C 1
ATOM 835 O O . LEU A 1 101 ? 10.045 -1.175 -23.802 1.00 96.25 101 LEU A O 1
ATOM 839 N N . ILE A 1 102 ? 10.061 -1.722 -21.623 1.00 93.44 102 ILE A N 1
ATOM 840 C CA . ILE A 1 102 ? 11.475 -1.390 -21.401 1.00 93.44 102 ILE A CA 1
ATOM 841 C C . ILE A 1 102 ? 12.379 -2.363 -22.167 1.00 93.44 102 ILE A C 1
ATOM 843 O O . ILE A 1 102 ? 13.304 -1.908 -22.847 1.00 93.44 102 ILE A O 1
ATOM 847 N N . ASP A 1 103 ? 12.085 -3.663 -22.115 1.00 91.94 103 ASP A N 1
ATOM 848 C CA . ASP A 1 103 ? 12.837 -4.714 -22.811 1.00 91.94 103 ASP A CA 1
ATOM 849 C C . ASP A 1 103 ? 12.739 -4.578 -24.336 1.00 91.94 103 ASP A C 1
ATOM 851 O O . ASP A 1 103 ? 13.738 -4.713 -25.047 1.00 91.94 103 ASP A O 1
ATOM 855 N N . ALA A 1 104 ? 11.566 -4.193 -24.850 1.00 93.56 104 ALA A N 1
ATOM 856 C CA . ALA A 1 104 ? 11.366 -3.841 -26.257 1.00 93.56 104 ALA A CA 1
ATOM 857 C C . ALA A 1 104 ? 12.016 -2.495 -26.657 1.00 93.56 104 ALA A C 1
ATOM 859 O O . ALA A 1 104 ? 11.958 -2.091 -27.822 1.00 93.56 104 ALA A O 1
ATOM 860 N N . ASN A 1 105 ? 12.641 -1.782 -25.709 1.00 89.69 105 ASN A N 1
ATOM 861 C CA . ASN A 1 105 ? 13.198 -0.439 -25.872 1.00 89.69 105 ASN A CA 1
ATOM 862 C C . ASN A 1 105 ? 12.149 0.599 -26.355 1.00 89.69 105 ASN A C 1
ATOM 864 O O . ASN A 1 105 ? 12.497 1.639 -26.931 1.00 89.69 105 ASN A O 1
ATOM 868 N N . ASP A 1 106 ? 10.865 0.364 -26.061 1.00 94.06 106 ASP A N 1
ATOM 869 C CA . ASP A 1 106 ? 9.760 1.304 -26.270 1.00 94.06 106 ASP A CA 1
ATOM 870 C C . ASP A 1 106 ? 9.639 2.276 -25.087 1.00 94.06 106 ASP A C 1
ATOM 872 O O . ASP A 1 106 ? 8.724 2.270 -24.260 1.00 94.06 106 ASP A O 1
ATOM 876 N N . ILE A 1 107 ? 10.628 3.162 -25.014 1.00 92.12 107 ILE A N 1
ATOM 877 C CA . ILE A 1 107 ? 10.805 4.098 -23.902 1.00 92.12 107 ILE A CA 1
ATOM 878 C C . ILE A 1 107 ? 9.653 5.104 -23.776 1.00 92.12 107 ILE A C 1
ATOM 880 O O . ILE A 1 107 ? 9.410 5.637 -22.691 1.00 92.12 107 ILE A O 1
ATOM 884 N N . LYS A 1 108 ? 8.972 5.424 -24.879 1.00 93.81 108 LYS A N 1
ATOM 885 C CA . LYS A 1 108 ? 7.890 6.412 -24.872 1.00 93.81 108 LYS A CA 1
ATOM 886 C C . LYS A 1 108 ? 6.663 5.834 -24.174 1.00 93.81 108 LYS A C 1
ATOM 888 O O . LYS A 1 108 ? 6.151 6.469 -23.254 1.00 93.81 108 LYS A O 1
ATOM 893 N N . ASN A 1 109 ? 6.244 4.640 -24.582 1.00 96.06 109 ASN A N 1
ATOM 894 C CA . ASN A 1 109 ? 5.078 3.989 -24.001 1.00 96.06 109 ASN A CA 1
ATOM 895 C C . ASN A 1 109 ? 5.362 3.527 -22.566 1.00 96.06 109 ASN A C 1
ATOM 897 O O . ASN A 1 109 ? 4.519 3.738 -21.696 1.00 96.06 109 ASN A O 1
ATOM 901 N N . ALA A 1 110 ? 6.579 3.042 -22.276 1.00 96.12 110 ALA A N 1
ATOM 902 C CA . ALA A 1 110 ? 6.989 2.701 -20.911 1.00 96.12 110 ALA A CA 1
ATOM 903 C C . ALA A 1 110 ? 6.808 3.882 -19.940 1.00 96.12 110 ALA A C 1
ATOM 905 O O . ALA A 1 110 ? 6.242 3.728 -18.863 1.00 96.12 110 ALA A O 1
ATOM 906 N N . LYS A 1 111 ? 7.227 5.094 -20.332 1.00 95.25 111 LYS A N 1
ATOM 907 C CA . LYS A 1 111 ? 7.047 6.304 -19.509 1.00 95.25 111 LYS A CA 1
ATOM 908 C C . LYS A 1 111 ? 5.585 6.648 -19.259 1.00 95.25 111 LYS A C 1
ATOM 910 O O . LYS A 1 111 ? 5.242 7.056 -18.154 1.00 95.25 111 LYS A O 1
ATOM 915 N N . GLN A 1 112 ? 4.742 6.512 -20.279 1.00 96.56 112 GLN A N 1
ATOM 916 C CA . GLN A 1 112 ? 3.315 6.766 -20.130 1.00 96.56 112 GLN A CA 1
ATOM 917 C C . GLN A 1 112 ? 2.692 5.766 -19.149 1.00 96.56 112 GLN A C 1
ATOM 919 O O . GLN A 1 112 ? 1.985 6.177 -18.232 1.00 96.56 112 GLN A O 1
ATOM 924 N N . LYS A 1 113 ? 3.024 4.475 -19.275 1.00 97.06 113 LYS A N 1
ATOM 925 C CA . LYS A 1 113 ? 2.548 3.452 -18.340 1.00 97.06 113 LYS A CA 1
ATOM 926 C C . LYS A 1 113 ? 3.071 3.628 -16.920 1.00 97.06 113 LYS A C 1
ATOM 928 O O . LYS A 1 113 ? 2.312 3.410 -15.984 1.00 97.06 113 LYS A O 1
ATOM 933 N N . ILE A 1 114 ? 4.300 4.108 -16.739 1.00 96.38 114 ILE A N 1
ATOM 934 C CA . ILE A 1 114 ? 4.827 4.466 -15.411 1.00 96.38 114 ILE A CA 1
ATOM 935 C C . ILE A 1 114 ? 3.970 5.554 -14.744 1.00 96.38 114 ILE A C 1
ATOM 937 O O . ILE A 1 114 ? 3.629 5.411 -13.574 1.00 96.38 114 ILE A O 1
ATOM 941 N N . MET A 1 115 ? 3.559 6.597 -15.474 1.00 96.12 115 MET A N 1
ATOM 942 C CA . MET A 1 115 ? 2.657 7.629 -14.930 1.00 96.12 115 MET A CA 1
ATOM 943 C C . MET A 1 115 ? 1.273 7.071 -14.568 1.00 96.12 115 MET A C 1
ATOM 945 O O . MET A 1 115 ? 0.680 7.464 -13.564 1.00 96.12 115 MET A O 1
ATOM 949 N N . GLU A 1 116 ? 0.736 6.160 -15.379 1.00 96.50 116 GLU A N 1
ATOM 950 C CA . GLU A 1 116 ? -0.537 5.496 -15.078 1.00 96.50 116 GLU A CA 1
ATOM 951 C C . GLU A 1 116 ? -0.425 4.625 -13.814 1.00 96.50 116 GLU A C 1
ATOM 953 O O . GLU A 1 116 ? -1.270 4.715 -12.919 1.00 96.50 116 GLU A O 1
ATOM 958 N N . LEU A 1 117 ? 0.663 3.860 -13.692 1.00 96.75 117 LEU A N 1
ATOM 959 C CA . LEU A 1 117 ? 0.985 3.056 -12.516 1.00 96.75 117 LEU A CA 1
ATOM 960 C C . LEU A 1 117 ? 1.144 3.920 -11.253 1.00 96.75 117 LEU A C 1
ATOM 962 O O . LEU A 1 117 ? 0.600 3.571 -10.204 1.00 96.75 117 LEU A O 1
ATOM 966 N N . GLU A 1 118 ? 1.847 5.052 -11.344 1.00 95.94 118 GLU A N 1
ATOM 967 C CA . GLU A 1 118 ? 1.982 6.035 -10.259 1.00 95.94 118 GLU A CA 1
ATOM 968 C C . GLU A 1 118 ? 0.617 6.474 -9.723 1.00 95.94 118 GLU A C 1
ATOM 970 O O . GLU A 1 118 ? 0.369 6.447 -8.513 1.00 95.94 118 GLU A O 1
ATOM 975 N N . MET A 1 119 ? -0.298 6.828 -10.627 1.00 95.12 119 MET A N 1
ATOM 976 C CA . MET A 1 119 ? -1.648 7.250 -10.265 1.00 95.12 119 MET A CA 1
ATOM 977 C C . MET A 1 119 ? -2.453 6.127 -9.609 1.00 95.12 119 MET A C 1
ATOM 979 O O . MET A 1 119 ? -3.185 6.375 -8.649 1.00 95.12 119 MET A O 1
ATOM 983 N N . GLU A 1 120 ? -2.330 4.891 -10.090 1.00 94.12 120 GLU A N 1
ATOM 984 C CA . GLU A 1 120 ? -3.028 3.752 -9.493 1.00 94.12 120 GLU A CA 1
ATOM 985 C C . GLU A 1 120 ? -2.481 3.379 -8.111 1.00 94.12 120 GLU A C 1
ATOM 987 O O . GLU A 1 120 ? -3.269 3.133 -7.193 1.00 94.12 120 GLU A O 1
ATOM 992 N N . ILE A 1 121 ? -1.160 3.432 -7.910 1.00 94.94 121 ILE A N 1
ATOM 993 C CA . ILE A 1 121 ? -0.541 3.266 -6.586 1.00 94.94 121 ILE A CA 1
ATOM 994 C C . ILE A 1 121 ? -1.010 4.368 -5.632 1.00 94.94 121 ILE A C 1
ATOM 996 O O . ILE A 1 121 ? -1.327 4.084 -4.475 1.00 94.94 121 ILE A O 1
ATOM 1000 N N . TYR A 1 122 ? -1.107 5.614 -6.101 1.00 94.50 122 TYR A N 1
ATOM 1001 C CA . TYR A 1 122 ? -1.602 6.722 -5.286 1.00 94.50 122 TYR A CA 1
ATOM 1002 C C . TYR A 1 122 ? -3.060 6.511 -4.851 1.00 94.50 122 TYR A C 1
ATOM 1004 O O . TYR A 1 122 ? -3.369 6.596 -3.661 1.00 94.50 122 TYR A O 1
ATOM 1012 N N . LYS A 1 123 ? -3.955 6.161 -5.784 1.00 92.88 123 LYS A N 1
ATOM 1013 C CA . LYS A 1 123 ? -5.361 5.845 -5.468 1.00 92.88 123 LYS A CA 1
ATOM 1014 C C . LYS A 1 123 ? -5.472 4.692 -4.473 1.00 92.88 123 LYS A C 1
ATOM 1016 O O . LYS A 1 123 ? -6.302 4.738 -3.560 1.00 92.88 123 LYS A O 1
ATOM 1021 N N . LEU A 1 124 ? -4.638 3.667 -4.643 1.00 93.00 124 LEU A N 1
ATOM 1022 C CA . LEU A 1 124 ? -4.590 2.523 -3.744 1.00 93.00 124 LEU A CA 1
ATOM 1023 C C . LEU A 1 124 ? -4.149 2.932 -2.336 1.00 93.00 124 LEU A C 1
ATOM 1025 O O . LEU A 1 124 ? -4.784 2.515 -1.368 1.00 93.00 124 LEU A O 1
ATOM 1029 N N . ARG A 1 125 ? -3.114 3.774 -2.218 1.00 93.81 125 ARG A N 1
ATOM 1030 C CA . ARG A 1 125 ? -2.651 4.312 -0.932 1.00 93.81 125 ARG A CA 1
ATOM 1031 C C . ARG A 1 125 ? -3.773 5.050 -0.216 1.00 93.81 125 ARG A C 1
ATOM 1033 O O . ARG A 1 125 ? -4.130 4.663 0.887 1.00 93.81 125 ARG A O 1
ATOM 1040 N N . VAL A 1 126 ? -4.387 6.027 -0.882 1.00 94.38 126 VAL A N 1
ATOM 1041 C CA . VAL A 1 126 ? -5.481 6.824 -0.303 1.00 94.38 126 VAL A CA 1
ATOM 1042 C C . VAL A 1 126 ? -6.635 5.931 0.155 1.00 94.38 126 VAL A C 1
ATOM 1044 O O . VAL A 1 126 ? -7.149 6.093 1.256 1.00 94.38 126 VAL A O 1
ATOM 1047 N N . SER A 1 127 ? -7.021 4.945 -0.657 1.00 93.06 127 SER A N 1
ATOM 1048 C CA . SER A 1 127 ? -8.104 4.016 -0.305 1.00 93.06 127 SER A CA 1
ATOM 1049 C C . SER A 1 127 ? -7.767 3.150 0.913 1.00 93.06 127 SER A C 1
ATOM 1051 O O . SER A 1 127 ? -8.643 2.870 1.730 1.00 93.06 127 SER A O 1
ATOM 1053 N N . THR A 1 128 ? -6.505 2.728 1.021 1.00 94.62 128 THR A N 1
ATOM 1054 C CA . THR A 1 128 ? -5.985 1.910 2.126 1.00 94.62 128 THR A CA 1
ATOM 1055 C C . THR A 1 128 ? -5.917 2.720 3.418 1.00 94.62 128 THR A C 1
ATOM 1057 O O . THR A 1 128 ? -6.395 2.250 4.448 1.00 94.62 128 THR A O 1
ATOM 1060 N N . ASP A 1 129 ? -5.377 3.937 3.353 1.00 95.38 129 ASP A N 1
ATOM 1061 C CA . ASP A 1 129 ? -5.221 4.824 4.507 1.00 95.38 129 ASP A CA 1
ATOM 1062 C C . ASP A 1 129 ? -6.589 5.258 5.047 1.00 95.38 129 ASP A C 1
ATOM 1064 O O . ASP A 1 129 ? -6.859 5.085 6.233 1.00 95.38 129 ASP A O 1
ATOM 1068 N N . ASN A 1 130 ? -7.506 5.682 4.169 1.00 96.00 130 ASN A N 1
ATOM 1069 C CA . ASN A 1 130 ? -8.870 6.039 4.566 1.00 96.00 130 ASN A CA 1
ATOM 1070 C C . ASN A 1 130 ? -9.590 4.870 5.253 1.00 96.00 130 ASN A C 1
ATOM 1072 O O . ASN A 1 130 ? -10.234 5.054 6.281 1.00 96.00 130 ASN A O 1
ATOM 1076 N N . LEU A 1 131 ? -9.469 3.654 4.705 1.00 96.62 131 LEU A N 1
ATOM 1077 C CA . LEU A 1 131 ? -10.072 2.468 5.314 1.00 96.62 131 LEU A CA 1
ATOM 1078 C C . LEU A 1 131 ? -9.487 2.191 6.705 1.00 96.62 131 LEU A C 1
ATOM 1080 O O . LEU A 1 131 ? -10.226 1.880 7.637 1.00 96.62 131 LEU A O 1
ATOM 1084 N N . LEU A 1 132 ? -8.165 2.295 6.851 1.00 96.69 132 LEU A N 1
ATOM 1085 C CA . LEU A 1 132 ? -7.501 2.099 8.135 1.00 96.69 132 LEU A CA 1
ATOM 1086 C C . LEU A 1 132 ? -7.959 3.131 9.171 1.00 96.69 132 LEU A C 1
ATOM 1088 O O . LEU A 1 132 ? -8.214 2.764 10.319 1.00 96.69 132 LEU A O 1
ATOM 1092 N N . ASP A 1 133 ? -8.069 4.395 8.771 1.00 96.88 133 ASP A N 1
ATOM 1093 C CA . ASP A 1 133 ? -8.477 5.489 9.649 1.00 96.88 133 ASP A CA 1
ATOM 1094 C C . ASP A 1 133 ? -9.929 5.333 10.113 1.00 96.88 133 ASP A C 1
ATOM 1096 O O . ASP A 1 133 ? -10.197 5.452 11.309 1.00 96.88 133 ASP A O 1
ATOM 1100 N N . GLU A 1 134 ? -10.848 4.956 9.216 1.00 96.38 134 GLU A N 1
ATOM 1101 C CA . GLU A 1 134 ? -12.242 4.649 9.570 1.00 96.38 134 GLU A CA 1
ATOM 1102 C C . GLU A 1 134 ? -12.342 3.525 10.617 1.00 96.38 134 GLU A C 1
ATOM 1104 O O . GLU A 1 134 ? -13.097 3.627 11.589 1.00 96.38 134 GLU A O 1
ATOM 1109 N N . ILE A 1 135 ? -11.565 2.449 10.443 1.00 96.12 135 ILE A N 1
ATOM 1110 C CA . ILE A 1 135 ? -11.542 1.328 11.391 1.00 96.12 135 ILE A CA 1
ATOM 1111 C C . ILE A 1 135 ? -10.970 1.791 12.738 1.00 96.12 135 ILE A C 1
ATOM 1113 O O . ILE A 1 135 ? -11.532 1.487 13.797 1.00 96.12 135 ILE A O 1
ATOM 1117 N N . ARG A 1 136 ? -9.862 2.542 12.712 1.00 94.88 136 ARG A N 1
ATOM 1118 C CA . ARG A 1 136 ? -9.180 3.040 13.916 1.00 94.88 136 ARG A CA 1
ATOM 1119 C C . ARG A 1 136 ? -10.022 4.014 14.717 1.00 94.88 136 ARG A C 1
ATOM 1121 O O . ARG A 1 136 ? -9.993 3.964 15.945 1.00 94.88 136 ARG A O 1
ATOM 1128 N N . GLU A 1 137 ? -10.789 4.871 14.055 1.00 94.50 137 GLU A N 1
ATOM 1129 C CA . GLU A 1 137 ? -11.704 5.790 14.727 1.00 94.50 137 GLU A CA 1
ATOM 1130 C C . GLU A 1 137 ? -12.657 5.023 15.657 1.00 94.50 137 GLU A C 1
ATOM 1132 O O . GLU A 1 137 ? -12.845 5.392 16.822 1.00 94.50 137 GLU A O 1
ATOM 1137 N N . VAL A 1 138 ? -13.194 3.895 15.181 1.00 93.00 138 VAL A N 1
ATOM 1138 C CA . VAL A 1 138 ? -14.105 3.059 15.965 1.00 93.00 138 VAL A CA 1
ATOM 1139 C C . VAL A 1 138 ? -13.374 2.257 17.039 1.00 93.00 138 VAL A C 1
ATOM 1141 O O . VAL A 1 138 ? -13.819 2.268 18.191 1.00 93.00 138 VAL A O 1
ATOM 1144 N N . THR A 1 139 ? -12.255 1.594 16.721 1.00 92.00 139 THR A N 1
ATOM 1145 C CA . THR A 1 139 ? -11.522 0.791 17.720 1.00 92.00 139 THR A CA 1
ATOM 1146 C C . THR A 1 139 ? -11.024 1.654 18.881 1.00 92.00 139 THR A C 1
ATOM 1148 O O . THR A 1 139 ? -11.214 1.286 20.043 1.00 92.00 139 THR A O 1
ATOM 1151 N N . MET A 1 140 ? -10.465 2.833 18.593 1.00 91.50 140 MET A N 1
ATOM 1152 C CA . MET A 1 140 ? -9.957 3.757 19.610 1.00 91.50 140 MET A CA 1
ATOM 1153 C C . MET A 1 140 ? -11.077 4.387 20.442 1.00 91.50 140 MET A C 1
ATOM 1155 O O . MET A 1 140 ? -10.915 4.591 21.649 1.00 91.50 140 MET A O 1
ATOM 1159 N N . SER A 1 141 ? -12.219 4.704 19.822 1.00 90.56 141 SER A N 1
ATOM 1160 C CA . SER A 1 141 ? -13.391 5.214 20.541 1.00 90.56 141 SER A CA 1
ATOM 1161 C C . SER A 1 141 ? -13.929 4.177 21.531 1.00 90.56 141 SER A C 1
ATOM 1163 O O . SER A 1 141 ? -14.170 4.491 22.699 1.00 90.56 141 SER A O 1
ATOM 1165 N N . GLU A 1 142 ? -14.027 2.916 21.109 1.00 88.75 142 GLU A N 1
ATOM 1166 C CA . GLU A 1 142 ? -14.487 1.825 21.968 1.00 88.75 142 GLU A CA 1
ATOM 1167 C C . GLU A 1 142 ? -13.505 1.526 23.112 1.00 88.75 142 GLU A C 1
ATOM 1169 O O . GLU A 1 142 ? -13.918 1.319 24.258 1.00 88.75 142 GLU A O 1
ATOM 1174 N N . GLU A 1 143 ? -12.198 1.545 22.844 1.00 88.81 143 GLU A N 1
ATOM 1175 C CA . GLU A 1 143 ? -11.171 1.391 23.878 1.00 88.81 143 GLU A CA 1
ATOM 1176 C C . GLU A 1 143 ? -11.264 2.502 24.937 1.00 88.81 143 GLU A C 1
ATOM 1178 O O . GLU A 1 143 ? -11.297 2.225 26.143 1.00 88.81 143 GLU A O 1
ATOM 1183 N N . ARG A 1 144 ? -11.418 3.758 24.496 1.00 93.00 144 ARG A N 1
ATOM 1184 C CA . ARG A 1 144 ? -11.620 4.912 25.384 1.00 93.00 144 ARG A CA 1
ATOM 1185 C C . ARG A 1 144 ? -12.898 4.768 26.216 1.00 93.00 144 ARG A C 1
ATOM 1187 O O . ARG A 1 144 ? -12.863 4.994 27.428 1.00 93.00 144 ARG A O 1
ATOM 1194 N N . ASN A 1 145 ? -14.005 4.352 25.602 1.00 92.19 145 ASN A N 1
ATOM 1195 C CA . ASN A 1 145 ? -15.275 4.138 26.298 1.00 92.19 145 ASN A CA 1
ATOM 1196 C C . ASN A 1 145 ? -15.159 3.048 27.368 1.00 92.19 145 ASN A C 1
ATOM 1198 O O . ASN A 1 145 ? -15.585 3.250 28.510 1.00 92.19 145 ASN A O 1
ATOM 1202 N N . ARG A 1 146 ? -14.513 1.919 27.055 1.00 90.81 146 ARG A N 1
ATOM 1203 C CA . ARG A 1 146 ? -14.270 0.850 28.035 1.00 90.81 146 ARG A CA 1
ATOM 1204 C C . ARG A 1 146 ? -13.408 1.304 29.208 1.00 90.81 146 ARG A C 1
ATOM 1206 O O . ARG A 1 146 ? -13.718 0.948 30.351 1.00 90.81 146 ARG A O 1
ATOM 1213 N N . ALA A 1 147 ? -12.383 2.121 28.969 1.00 93.94 147 ALA A N 1
ATOM 1214 C CA . ALA A 1 147 ? -11.567 2.694 30.037 1.00 93.94 147 ALA A CA 1
ATOM 1215 C C . ALA A 1 147 ? -12.398 3.595 30.974 1.00 93.94 147 ALA A C 1
ATOM 1217 O O . ALA A 1 147 ? -12.310 3.472 32.201 1.00 93.94 147 ALA A O 1
ATOM 1218 N N . ILE A 1 148 ? -13.264 4.449 30.414 1.00 94.69 148 ILE A N 1
ATOM 1219 C CA . ILE A 1 148 ? -14.156 5.332 31.185 1.00 94.69 148 ILE A CA 1
ATOM 1220 C C . ILE A 1 148 ? -15.141 4.515 32.029 1.00 94.69 148 ILE A C 1
ATOM 1222 O O . ILE A 1 148 ? -15.245 4.739 33.238 1.00 94.69 148 ILE A O 1
ATOM 1226 N N . VAL A 1 149 ? -15.822 3.533 31.429 1.00 94.62 149 VAL A N 1
ATOM 1227 C CA . VAL A 1 149 ? -16.773 2.656 32.134 1.00 94.62 149 VAL A CA 1
ATOM 1228 C C . VAL A 1 149 ? -16.086 1.899 33.271 1.00 94.62 149 VAL A C 1
ATOM 1230 O O . VAL A 1 149 ? -16.624 1.817 34.375 1.00 94.62 149 VAL A O 1
ATOM 1233 N N . THR A 1 150 ? -14.878 1.383 33.040 1.00 95.62 150 THR A N 1
ATOM 1234 C CA . THR A 1 150 ? -14.097 0.672 34.066 1.00 95.62 150 THR A CA 1
ATOM 1235 C C . THR A 1 150 ? -13.755 1.588 35.240 1.00 95.62 150 THR A C 1
ATOM 1237 O O . THR A 1 150 ? -13.955 1.215 36.400 1.00 95.62 150 THR A O 1
ATOM 1240 N N . LYS A 1 151 ? -13.321 2.823 34.957 1.00 95.94 151 LYS A N 1
ATOM 1241 C CA . LYS A 1 151 ? -13.035 3.839 35.979 1.00 95.94 151 LYS A CA 1
ATOM 1242 C C . LYS A 1 151 ? -14.284 4.208 36.782 1.00 95.94 151 LYS A C 1
ATOM 1244 O O . LYS A 1 151 ? -14.210 4.299 38.007 1.00 95.94 151 LYS A O 1
ATOM 1249 N N . LEU A 1 152 ? -15.429 4.382 36.119 1.00 96.62 152 LEU A N 1
ATOM 1250 C CA . LEU A 1 152 ? -16.708 4.671 36.775 1.00 96.62 152 LEU A CA 1
ATOM 1251 C C . LEU A 1 152 ? -17.155 3.520 37.683 1.00 96.62 152 LEU A C 1
ATOM 1253 O O . LEU A 1 152 ? -17.478 3.761 38.844 1.00 96.62 152 LEU A O 1
ATOM 1257 N N . LYS A 1 153 ? -17.090 2.269 37.208 1.00 94.25 153 LYS A N 1
ATOM 1258 C CA . LYS A 1 153 ? -17.405 1.080 38.021 1.00 94.25 153 LYS A CA 1
ATOM 1259 C C . LYS A 1 153 ? -16.493 0.955 39.241 1.00 94.25 153 LYS A C 1
ATOM 1261 O O . LYS A 1 153 ? -16.962 0.571 40.308 1.00 94.25 153 LYS A O 1
ATOM 1266 N N . SER A 1 154 ? -15.204 1.277 39.108 1.00 96.56 154 SER A N 1
ATOM 1267 C CA . SER A 1 154 ? -14.290 1.305 40.258 1.00 96.56 154 SER A CA 1
ATOM 1268 C C . SER A 1 154 ? -14.738 2.332 41.293 1.00 96.56 154 SER A C 1
ATOM 1270 O O . SER A 1 154 ? -14.978 1.963 42.437 1.00 96.56 154 SER A O 1
ATOM 1272 N N . LYS A 1 155 ? -14.951 3.586 40.871 1.00 95.06 155 LYS A N 1
ATOM 1273 C CA . LYS A 1 155 ? -15.404 4.664 41.761 1.00 95.06 155 LYS A CA 1
ATOM 1274 C C . LYS A 1 155 ? -16.725 4.336 42.455 1.00 95.06 155 LYS A C 1
ATOM 1276 O O . LYS A 1 155 ? -16.871 4.618 43.638 1.00 95.06 155 LYS A O 1
ATOM 1281 N N . PHE A 1 156 ? -17.669 3.735 41.732 1.00 94.69 156 PHE A N 1
ATOM 1282 C CA . PHE A 1 156 ? -18.943 3.302 42.298 1.00 94.69 156 PHE A CA 1
ATOM 1283 C C . PHE A 1 156 ? -18.743 2.260 43.407 1.00 94.69 156 PHE A C 1
ATOM 1285 O O . PHE A 1 156 ? -19.238 2.451 44.513 1.00 94.69 156 PHE A O 1
ATOM 1292 N N . ARG A 1 157 ? -17.949 1.211 43.148 1.00 95.12 157 ARG A N 1
ATOM 1293 C CA . ARG A 1 157 ? -17.642 0.175 44.152 1.00 95.12 157 ARG A CA 1
ATOM 1294 C C . ARG A 1 157 ? -16.928 0.746 45.376 1.00 95.12 157 ARG A C 1
ATOM 1296 O O . ARG A 1 157 ? -17.195 0.315 46.494 1.00 95.12 157 ARG A O 1
ATOM 1303 N N . ASP A 1 158 ? -16.038 1.714 45.188 1.00 95.56 158 ASP A N 1
ATOM 1304 C CA . ASP A 1 158 ? -15.333 2.359 46.300 1.00 95.56 158 ASP A CA 1
ATOM 1305 C C . ASP A 1 158 ? -16.276 3.228 47.145 1.00 95.56 158 ASP A C 1
ATOM 1307 O O . ASP A 1 158 ? -16.209 3.207 48.379 1.00 95.56 158 ASP A O 1
ATOM 1311 N N . LEU A 1 159 ? -17.206 3.939 46.501 1.00 94.25 159 LEU A N 1
ATOM 1312 C CA . LEU A 1 159 ? -18.241 4.710 47.186 1.00 94.25 159 LEU A CA 1
ATOM 1313 C C . LEU A 1 159 ? -19.188 3.797 47.976 1.00 94.25 159 LEU A C 1
ATOM 1315 O O . LEU A 1 159 ? -19.449 4.057 49.149 1.00 94.25 159 LEU A O 1
ATOM 1319 N N . GLU A 1 160 ? -19.643 2.700 47.371 1.00 91.88 160 GLU A N 1
ATOM 1320 C CA . GLU A 1 160 ? -20.507 1.698 48.005 1.00 91.88 160 GLU A CA 1
ATOM 1321 C C . GLU A 1 160 ? -19.835 1.058 49.230 1.00 91.88 160 GLU A C 1
ATOM 1323 O O . GLU A 1 160 ? -20.425 0.991 50.312 1.00 91.88 160 GLU A O 1
ATOM 1328 N N . ARG A 1 161 ? -18.557 0.670 49.112 1.00 93.81 161 ARG A N 1
ATOM 1329 C CA . ARG A 1 161 ? -17.749 0.181 50.244 1.00 93.81 161 ARG A CA 1
ATOM 1330 C C . ARG A 1 161 ? -17.627 1.215 51.357 1.00 93.81 161 ARG A C 1
ATOM 1332 O O . ARG A 1 161 ? -17.737 0.872 52.533 1.00 93.81 161 ARG A O 1
ATOM 1339 N N . THR A 1 162 ? -17.395 2.477 51.006 1.00 92.19 162 THR A N 1
ATOM 1340 C CA . THR A 1 162 ? -17.256 3.561 51.989 1.00 92.19 162 THR A CA 1
ATOM 1341 C C . THR A 1 162 ? -18.574 3.800 52.722 1.00 92.19 162 THR A C 1
ATOM 1343 O O . THR A 1 162 ? -18.595 3.904 53.949 1.00 92.19 162 THR A O 1
ATOM 1346 N N . PHE A 1 163 ? -19.684 3.822 51.986 1.00 89.62 163 PHE A N 1
ATOM 1347 C CA . PHE A 1 163 ? -21.023 4.002 52.532 1.00 89.62 163 PHE A CA 1
ATOM 1348 C C . PHE A 1 163 ? -21.411 2.866 53.487 1.00 89.62 163 PHE A C 1
ATOM 1350 O O . PHE A 1 163 ? -21.757 3.122 54.640 1.00 89.62 163 PHE A O 1
ATOM 1357 N N . THR A 1 164 ? -21.274 1.613 53.050 1.00 89.25 164 THR A N 1
ATOM 1358 C CA . THR A 1 164 ? -21.565 0.419 53.866 1.00 89.25 164 THR A CA 1
ATOM 1359 C C . THR A 1 164 ? -20.668 0.324 55.102 1.00 89.25 164 THR A C 1
ATOM 1361 O O . THR A 1 164 ? -21.149 0.048 56.202 1.00 89.25 164 THR A O 1
ATOM 1364 N N . THR A 1 165 ? -19.377 0.639 54.968 1.00 90.00 165 THR A N 1
ATOM 1365 C CA . THR A 1 165 ? -18.446 0.705 56.105 1.00 90.00 165 THR A CA 1
ATOM 1366 C C . THR A 1 165 ? -18.881 1.757 57.119 1.00 90.00 165 THR A C 1
ATOM 1368 O O . THR A 1 165 ? -18.871 1.499 58.326 1.00 90.00 165 THR A O 1
ATOM 1371 N N . ASN A 1 166 ? -19.279 2.942 56.654 1.00 88.06 166 ASN A N 1
ATOM 1372 C CA . ASN A 1 166 ? -19.746 4.009 57.530 1.00 88.06 166 ASN A CA 1
ATOM 1373 C C . ASN A 1 166 ? -21.056 3.621 58.225 1.00 88.06 166 ASN A C 1
ATOM 1375 O O . ASN A 1 166 ? -21.132 3.746 59.446 1.00 88.06 166 ASN A O 1
ATOM 1379 N N . GLN A 1 167 ? -22.037 3.058 57.513 1.00 82.69 167 GLN A N 1
ATOM 1380 C CA . GLN A 1 167 ? -23.259 2.527 58.132 1.00 82.69 167 GLN A CA 1
ATOM 1381 C C . GLN A 1 167 ? -22.953 1.475 59.208 1.00 82.69 167 GLN A C 1
ATOM 1383 O O . GLN A 1 167 ? -23.463 1.567 60.324 1.00 82.69 167 GLN A O 1
ATOM 1388 N N . GLY A 1 168 ? -22.053 0.527 58.927 1.00 84.00 168 GLY A N 1
ATOM 1389 C CA . GLY A 1 168 ? -21.620 -0.471 59.906 1.00 84.00 168 GLY A CA 1
ATOM 1390 C C . GLY A 1 168 ? -20.952 0.146 61.142 1.00 84.00 168 GLY A C 1
ATOM 1391 O O . GLY A 1 168 ? -21.196 -0.298 62.267 1.00 84.00 168 GLY A O 1
ATOM 1392 N N . LYS A 1 169 ? -20.148 1.206 60.969 1.00 82.31 169 LYS A N 1
ATOM 1393 C CA . LYS A 1 169 ? -19.571 1.974 62.088 1.00 82.31 169 LYS A CA 1
ATOM 1394 C C . LYS A 1 169 ? -20.654 2.670 62.916 1.00 82.31 169 LYS A C 1
ATOM 1396 O O . LYS A 1 169 ? -20.593 2.615 64.144 1.00 82.31 169 LYS A O 1
ATOM 1401 N N . HIS A 1 170 ? -21.645 3.285 62.268 1.00 77.56 170 HIS A N 1
ATOM 1402 C CA . HIS A 1 170 ? -22.775 3.922 62.950 1.00 77.56 170 HIS A CA 1
ATOM 1403 C C . HIS A 1 170 ? -23.585 2.904 63.762 1.00 77.56 170 HIS A C 1
ATOM 1405 O O . HIS A 1 170 ? -23.841 3.140 64.943 1.00 77.56 170 HIS A O 1
ATOM 1411 N N . TRP A 1 171 ? -23.896 1.741 63.184 1.00 71.56 171 TRP A N 1
ATOM 1412 C CA . TRP A 1 171 ? -24.625 0.678 63.877 1.00 71.56 171 TRP A CA 1
ATOM 1413 C C . TRP A 1 171 ? -23.863 0.129 65.089 1.00 71.56 171 TRP A C 1
ATOM 1415 O O . TRP A 1 171 ? -24.415 0.033 66.186 1.00 71.56 171 TRP A O 1
ATOM 1425 N N . LYS A 1 172 ? -22.555 -0.129 64.939 1.00 80.62 172 LYS A N 1
ATOM 1426 C CA . LYS A 1 172 ? -21.689 -0.524 66.063 1.00 80.62 172 LYS A CA 1
ATOM 1427 C C . LYS A 1 172 ? -21.676 0.522 67.178 1.00 80.62 172 LYS A C 1
ATOM 1429 O O . LYS A 1 172 ? -21.681 0.154 68.349 1.00 80.62 172 LYS A O 1
ATOM 1434 N N . LYS A 1 173 ? -21.661 1.816 66.837 1.00 84.19 173 LYS A N 1
ATOM 1435 C CA . LYS A 1 173 ? -21.695 2.903 67.826 1.00 84.19 173 LYS A CA 1
ATOM 1436 C C . LYS A 1 173 ? -23.012 2.910 68.609 1.00 84.19 173 LYS A C 1
ATOM 1438 O O . LYS A 1 173 ? -22.966 2.988 69.831 1.00 84.19 173 LYS A O 1
ATOM 1443 N N . ILE A 1 174 ? -24.153 2.778 67.927 1.00 76.88 174 ILE A N 1
ATOM 1444 C CA . ILE A 1 174 ? -25.484 2.739 68.560 1.00 76.88 174 ILE A CA 1
ATOM 1445 C C . ILE A 1 174 ? -25.608 1.534 69.501 1.00 76.88 174 ILE A C 1
ATOM 1447 O O . ILE A 1 174 ? -25.979 1.705 70.659 1.00 76.88 174 ILE A O 1
ATOM 1451 N N . SER A 1 175 ? -25.214 0.339 69.052 1.00 73.31 175 SER A N 1
ATOM 1452 C CA . SER A 1 175 ? -25.229 -0.875 69.884 1.00 73.31 175 SER A CA 1
ATOM 1453 C C . SER A 1 175 ? -24.378 -0.728 71.153 1.00 73.31 175 SER A C 1
ATOM 1455 O O . SER A 1 175 ? -24.789 -1.149 72.233 1.00 73.31 175 SER A O 1
ATOM 1457 N N . ARG A 1 176 ? -23.213 -0.076 71.051 1.00 78.31 176 ARG A N 1
ATOM 1458 C CA . ARG A 1 176 ? -22.325 0.157 72.198 1.00 78.31 176 ARG A CA 1
ATOM 1459 C C . ARG A 1 176 ? -22.930 1.115 73.228 1.00 78.31 176 ARG A C 1
ATOM 1461 O O . ARG A 1 176 ? -22.732 0.909 74.418 1.00 78.31 176 ARG A O 1
ATOM 1468 N N . ILE A 1 177 ? -23.662 2.134 72.775 1.00 80.44 177 ILE A N 1
ATOM 1469 C CA . ILE A 1 177 ? -24.398 3.060 73.651 1.00 80.44 177 ILE A CA 1
ATOM 1470 C C . ILE A 1 177 ? -25.528 2.308 74.364 1.00 80.44 177 ILE A C 1
ATOM 1472 O O . ILE A 1 177 ? -25.650 2.407 75.581 1.00 80.44 177 ILE A O 1
ATOM 1476 N N . TRP A 1 178 ? -26.298 1.497 73.635 1.00 71.56 178 TRP A N 1
ATOM 1477 C CA . TRP A 1 178 ? -27.425 0.746 74.196 1.00 71.56 178 TRP A CA 1
ATOM 1478 C C . TRP A 1 178 ? -26.985 -0.271 75.265 1.00 71.56 178 TRP A C 1
ATOM 1480 O O . TRP A 1 178 ? -27.565 -0.323 76.344 1.00 71.56 178 TRP A O 1
ATOM 1490 N N . ASN A 1 179 ? -25.888 -1.000 75.028 1.00 73.38 179 ASN A N 1
ATOM 1491 C CA . ASN A 1 179 ? -25.342 -1.961 75.997 1.00 73.38 179 ASN A CA 1
ATOM 1492 C C . ASN A 1 179 ? -24.720 -1.313 77.249 1.00 73.38 179 ASN A C 1
ATOM 1494 O O . ASN A 1 179 ? -24.610 -1.977 78.276 1.00 73.38 179 ASN A O 1
ATOM 1498 N N . ASN A 1 180 ? -24.304 -0.045 77.183 1.00 69.38 180 ASN A N 1
ATOM 1499 C CA . ASN A 1 180 ? -23.736 0.672 78.331 1.00 69.38 180 ASN A CA 1
ATOM 1500 C C . ASN A 1 180 ? -24.797 1.327 79.230 1.00 69.38 180 ASN A C 1
ATOM 1502 O O . ASN A 1 180 ? -24.492 1.613 80.382 1.00 69.38 180 ASN A O 1
ATOM 1506 N N . HIS A 1 181 ? -26.014 1.561 78.730 1.00 60.44 181 HIS A N 1
ATOM 1507 C CA . HIS A 1 181 ? -27.122 2.148 79.500 1.00 60.44 181 HIS A CA 1
ATOM 1508 C C . HIS A 1 181 ? -28.109 1.107 80.066 1.00 60.44 181 HIS A C 1
ATOM 1510 O O . HIS A 1 181 ? -29.064 1.483 80.733 1.00 60.44 181 HIS A O 1
ATOM 1516 N N . GLY A 1 182 ? -27.886 -0.188 79.813 1.00 55.28 182 GLY A N 1
ATOM 1517 C CA . GLY A 1 182 ? -28.685 -1.304 80.342 1.00 55.28 182 GLY A CA 1
ATOM 1518 C C . GLY A 1 182 ? -28.129 -1.958 81.616 1.00 55.28 182 GLY A C 1
ATOM 1519 O O . GLY A 1 182 ? -28.411 -3.132 81.848 1.00 55.28 182 GLY A O 1
ATOM 1520 N N . LYS A 1 183 ? -27.309 -1.246 82.399 1.00 45.09 183 LYS A N 1
ATOM 1521 C CA . LYS A 1 183 ? -26.871 -1.645 83.747 1.00 45.09 183 LYS A CA 1
ATOM 1522 C C . LYS A 1 183 ? -27.404 -0.673 84.784 1.00 45.09 183 LYS A C 1
ATOM 1524 O O . LYS A 1 183 ? -27.387 0.539 84.478 1.00 45.09 183 LYS A O 1
#

Secondary structure (DSSP, 8-state):
--HHHHHHHHHHHHHHHHHHHHHHHHHHHHHHHHHHHHHHHHHHHHHHHTS-HHHHHHHHHHH--SHHHHHHHHHHHHHHHIIIIIIHHHHHHHHHHHHHHHHTT-HHHHHHHHHHHHHHHHHHHHHHHHHHHHHHHHHHHHHHHHHHHHHHHHHHHHHHHHHHHHHHHHHHHHHHHHHHS--

Radius of gyration: 37.31 Å; chains: 1; bounding box: 78×24×135 Å

Sequence (183 aa):
MDKQSIYLISAGVVFILFVIFLIILLKKKRVINLQKQVQELERQRNLIVSTPIAAELAKIEVIVKNEKLESKYEEWKGRYRVIKENRFQVITDMLLEIDGLIDANDIKNAKQKIMELEMEIYKLRVSTDNLLDEIREVTMSEERNRAIVTKLKSKFRDLERTFTTNQGKHWKKISRIWNNHGK

pLDDT: mean 90.92, std 7.55, range [45.09, 97.75]

Foldseek 3Di:
DDPVVVVVVVVVVVVVVVVVVVVVVVLVVLLVVLVVLLVVLVVLLVVLVPQPLVVLLVLLVVVDDDPVSVVVSVVLVVLVCCLPPPLVVVLVVLSVVLVVCSVVSVSVVSVVSSVVSVVSSVVSNVSSVVSSVVSCVVSVVVVVVVVVVVVVVVVVVVVVVVVVVVVVVVVVVVVVVVVVVPD